Protein AF-M0MBG8-F1 (afdb_monomer)

Sequence (155 aa):
MSEAHDDPGTDGDGGGNDADTEIDAENGGGNTGDGSGVQIDMISGERMDGLTSMEKIRLILDGVHEGNIVILEEGLDPDEESKLIEVTMTEISPDEFTGIEIETYPGTEQQQNGGFFDRLFGRESRTKLTVIGPANRLETLHKDETLISTLVTRR

Foldseek 3Di:
DDDDDDDDDDDDDDDDDPPPPPPPPPPPPPPPDPQFDAAEAEDEPVNVVVDDLVRNLCVQCVQQLVFHKYKYQADDDPVSVVVSQVVQVVVDDPVRANGKDKDKAFQDPPPDPDPPVCVVVDDDRSRIMMIMHGPVFWDFPDDDNVDTDTGGDTD

Nearest PDB structures (foldseek):
  7f4q-assembly1_A  TM=4.833E-01  e=4.124E-02  Tetrahymena thermophila SB210
  7f4l-assembly2_D  TM=5.000E-01  e=5.508E-01  Tetrahymena thermophila SB210
  6ein-assembly1_A  TM=5.052E-01  e=9.595E+00  Homo sapiens
  5fza-assembly1_A  TM=3.172E-01  e=5.276E+00  Homo sapiens

Secondary structure (DSSP, 8-state):
----------------------------------S-PPPEEEE-HHHHHTS-HHHHHHHHHHHHHTT-EEEESSPPPHHHHHHHHHHHHHH-BTTTB--EEEEEEPPP-------TTTTTS-------EEEEEETTTEEEEEE-SS-EEEEE---

Organism: NCBI:txid1227455

Solvent-accessible surface area (backbone atoms only — not comparable to full-atom values): 10053 Å² total; per-residue (Å²): 141,82,84,89,82,87,82,84,90,78,92,76,92,74,79,88,76,88,72,79,74,78,72,73,81,71,87,64,85,74,83,86,64,84,90,77,76,83,53,73,48,78,44,52,44,73,65,53,72,77,40,54,67,70,55,48,40,47,61,51,50,56,42,26,65,76,63,23,35,39,33,27,44,45,48,72,54,75,69,49,46,52,46,40,53,57,52,40,68,72,63,49,34,96,89,77,29,82,38,71,42,81,49,76,45,74,38,80,80,77,87,66,96,67,59,92,66,53,79,75,57,87,72,81,79,69,51,24,39,23,40,36,26,30,49,89,34,63,44,80,75,43,79,58,95,88,44,80,42,67,48,73,66,82,130

Radius of gyration: 28.32 Å; Cα contacts (8 Å, |Δi|>4): 167; chains: 1; bounding box: 47×61×105 Å

Structure (mmCIF, N/CA/C/O backbone):
data_AF-M0MBG8-F1
#
_entry.id   AF-M0MBG8-F1
#
loop_
_atom_site.group_PDB
_atom_site.id
_atom_site.type_symbol
_atom_site.label_atom_id
_atom_site.label_alt_id
_atom_site.label_comp_id
_atom_site.label_asym_id
_atom_site.label_entity_id
_atom_site.label_seq_id
_atom_site.pdbx_PDB_ins_code
_atom_site.Cartn_x
_atom_site.Cartn_y
_atom_site.Cartn_z
_atom_site.occupancy
_atom_site.B_iso_or_equiv
_atom_site.auth_seq_id
_atom_site.auth_comp_id
_atom_site.auth_asym_id
_atom_site.auth_atom_id
_atom_site.pdbx_PDB_model_num
ATOM 1 N N . MET A 1 1 ? -10.344 -39.934 -75.230 1.00 48.88 1 MET A N 1
ATOM 2 C CA . MET A 1 1 ? -10.772 -41.349 -75.218 1.00 48.88 1 MET A CA 1
ATOM 3 C C . MET A 1 1 ? -10.151 -41.913 -73.958 1.00 48.88 1 MET A C 1
ATOM 5 O O . MET A 1 1 ? -8.934 -41.928 -73.904 1.00 48.88 1 MET A O 1
ATOM 9 N N . SER A 1 2 ? -10.848 -42.137 -72.853 1.00 56.09 2 SER A N 1
ATOM 10 C CA . SER A 1 2 ? -12.175 -42.731 -72.613 1.00 56.09 2 SER A CA 1
ATOM 11 C C . SER A 1 2 ? -12.541 -42.356 -71.162 1.00 56.09 2 SER A C 1
ATOM 13 O O . SER A 1 2 ? -11.678 -42.402 -70.294 1.00 56.09 2 SER A O 1
ATOM 15 N N . GLU A 1 3 ? -13.645 -41.648 -70.948 1.00 55.97 3 GLU A N 1
ATOM 16 C CA . GLU A 1 3 ? -14.968 -42.142 -70.516 1.00 55.97 3 GLU A CA 1
ATOM 17 C C . GLU A 1 3 ? -15.219 -41.824 -69.041 1.00 55.97 3 GLU A C 1
ATOM 19 O O . GLU A 1 3 ? -14.477 -42.220 -68.148 1.00 55.97 3 GLU A O 1
ATOM 24 N N . ALA A 1 4 ? -16.266 -41.025 -68.850 1.00 53.75 4 ALA A N 1
ATOM 25 C CA . ALA A 1 4 ? -16.851 -40.653 -67.582 1.00 53.75 4 ALA A CA 1
ATOM 26 C C . ALA A 1 4 ? -17.596 -41.847 -66.971 1.00 53.75 4 ALA A C 1
ATOM 28 O O . ALA A 1 4 ? -18.148 -42.681 -67.691 1.00 53.75 4 ALA A O 1
ATOM 29 N N . HIS A 1 5 ? -17.633 -41.894 -65.643 1.00 64.06 5 HIS A N 1
ATOM 30 C CA . HIS A 1 5 ? -18.603 -42.676 -64.888 1.00 64.06 5 HIS A CA 1
ATOM 31 C C . HIS A 1 5 ? -19.354 -41.705 -63.978 1.00 64.06 5 HIS A C 1
ATOM 33 O O . HIS A 1 5 ? -18.791 -41.188 -63.015 1.00 64.06 5 HIS A O 1
ATOM 39 N N . ASP A 1 6 ? -20.595 -41.430 -64.367 1.00 59.06 6 ASP A N 1
ATOM 40 C CA . ASP A 1 6 ? -21.666 -40.929 -63.511 1.00 59.06 6 ASP A CA 1
ATOM 41 C C . ASP A 1 6 ? -22.239 -42.112 -62.717 1.00 59.06 6 ASP A C 1
ATOM 43 O O . ASP A 1 6 ? -22.504 -43.161 -63.306 1.00 59.06 6 ASP A O 1
ATOM 47 N N . ASP A 1 7 ? -22.486 -41.930 -61.420 1.00 62.47 7 ASP A N 1
ATOM 48 C CA . ASP A 1 7 ? -23.507 -42.687 -60.682 1.00 62.47 7 ASP A CA 1
ATOM 49 C C . ASP A 1 7 ? -24.157 -41.754 -59.626 1.00 62.47 7 ASP A C 1
ATOM 51 O O . ASP A 1 7 ? -23.471 -40.868 -59.101 1.00 62.47 7 ASP A O 1
ATOM 55 N N . PRO A 1 8 ? -25.480 -41.861 -59.374 1.00 56.06 8 PRO A N 1
ATOM 56 C CA . PRO A 1 8 ? -26.322 -40.783 -58.869 1.00 56.06 8 PRO A CA 1
ATOM 57 C C . PRO A 1 8 ? -26.451 -40.735 -57.342 1.00 56.06 8 PRO A C 1
ATOM 59 O O . PRO A 1 8 ? -26.074 -41.643 -56.606 1.00 56.06 8 PRO A O 1
ATOM 62 N N . GLY A 1 9 ? -27.025 -39.617 -56.894 1.00 45.31 9 GLY A N 1
ATOM 63 C CA . GLY A 1 9 ? -27.166 -39.229 -55.501 1.00 45.31 9 GLY A CA 1
ATOM 64 C C . GLY A 1 9 ? -28.029 -40.132 -54.622 1.00 45.31 9 GLY A C 1
ATOM 65 O O . GLY A 1 9 ? -28.908 -40.869 -55.067 1.00 45.31 9 GLY A O 1
ATOM 66 N N . THR A 1 10 ? -27.794 -39.965 -53.326 1.00 59.81 10 THR A N 1
ATOM 67 C CA . THR A 1 10 ? -28.681 -40.391 -52.251 1.00 59.81 10 THR A CA 1
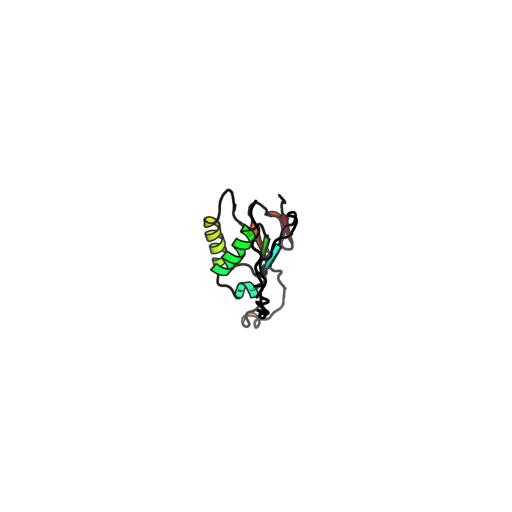ATOM 68 C C . THR A 1 10 ? -28.958 -39.188 -51.361 1.00 59.81 10 THR A C 1
ATOM 70 O O . THR A 1 10 ? -28.047 -38.671 -50.711 1.00 59.81 10 THR A O 1
ATOM 73 N N . ASP A 1 11 ? -30.217 -38.761 -51.352 1.00 51.94 11 ASP A N 1
ATOM 74 C CA . ASP A 1 11 ? -30.777 -37.844 -50.369 1.00 51.94 11 ASP A CA 1
ATOM 75 C C . ASP A 1 11 ? -30.791 -38.517 -48.989 1.00 51.94 11 ASP A C 1
ATOM 77 O O . ASP A 1 11 ? -31.273 -39.641 -48.832 1.00 51.94 11 ASP A O 1
ATOM 81 N N . GLY A 1 12 ? -30.263 -37.813 -47.991 1.00 49.53 12 GLY A N 1
ATOM 82 C CA . GLY A 1 12 ? -30.295 -38.202 -46.587 1.00 49.53 12 GLY A CA 1
ATOM 83 C C . GLY A 1 12 ? -30.650 -36.997 -45.731 1.00 49.53 12 GLY A C 1
ATOM 84 O O . GLY A 1 12 ? -29.768 -36.269 -45.287 1.00 49.53 12 GLY A O 1
ATOM 85 N N . ASP A 1 13 ? -31.954 -36.796 -45.543 1.00 49.44 13 ASP A N 1
ATOM 86 C CA . ASP A 1 13 ? -32.532 -36.015 -44.449 1.00 49.44 13 ASP A CA 1
ATOM 87 C C . ASP A 1 13 ? -32.107 -36.634 -43.109 1.00 49.44 13 ASP A C 1
ATOM 89 O O . ASP A 1 13 ? -32.134 -37.856 -42.934 1.00 49.44 13 ASP A O 1
ATOM 93 N N . GLY A 1 14 ? -31.674 -35.793 -42.177 1.00 49.19 14 GLY A N 1
ATOM 94 C CA . GLY A 1 14 ? -31.069 -36.240 -40.935 1.00 49.19 14 GLY A CA 1
ATOM 95 C C . GLY A 1 14 ? -30.782 -35.094 -39.983 1.00 49.19 14 GLY A C 1
ATOM 96 O O . GLY A 1 14 ? -29.631 -34.711 -39.831 1.00 49.19 14 GLY A O 1
ATOM 97 N N . GLY A 1 15 ? -31.849 -34.584 -39.364 1.00 40.31 15 GLY A N 1
ATOM 98 C CA . GLY A 1 15 ? -31.945 -34.423 -37.908 1.00 40.31 15 GLY A CA 1
ATOM 99 C C . GLY A 1 15 ? -30.904 -33.539 -37.223 1.00 40.31 15 GLY A C 1
ATOM 100 O O . GLY A 1 15 ? -29.722 -33.859 -37.161 1.00 40.31 15 GLY A O 1
ATOM 101 N N . GLY A 1 16 ? -31.399 -32.449 -36.637 1.00 45.91 16 GLY A N 1
ATOM 102 C CA . GLY A 1 16 ? -30.607 -31.462 -35.925 1.00 45.91 16 GLY A CA 1
ATOM 103 C C . GLY A 1 16 ? -29.776 -32.021 -34.779 1.00 45.91 16 GLY A C 1
ATOM 104 O O . GLY A 1 16 ? -30.098 -33.041 -34.182 1.00 45.91 16 GLY A O 1
ATOM 105 N N . ASN A 1 17 ? -28.739 -31.260 -34.458 1.00 52.66 17 ASN A N 1
ATOM 106 C CA . ASN A 1 17 ? -28.213 -31.157 -33.115 1.00 52.66 17 ASN A CA 1
ATOM 107 C C . ASN A 1 17 ? -28.026 -29.663 -32.882 1.00 52.66 17 ASN A C 1
ATOM 109 O O . ASN A 1 17 ? -27.076 -29.061 -33.388 1.00 52.66 17 ASN A O 1
ATOM 113 N N . ASP A 1 18 ? -28.989 -29.085 -32.168 1.00 54.72 18 ASP A N 1
ATOM 114 C CA . ASP A 1 18 ? -28.819 -27.850 -31.421 1.00 54.72 18 ASP A CA 1
ATOM 115 C C . ASP A 1 18 ? -27.676 -28.109 -30.434 1.00 54.72 18 ASP A C 1
ATOM 117 O O . ASP A 1 18 ? -27.859 -28.637 -29.341 1.00 54.72 18 ASP A O 1
ATOM 121 N N . ALA A 1 19 ? -26.451 -27.871 -30.898 1.00 53.44 19 ALA A N 1
ATOM 122 C CA . ALA A 1 19 ? -25.290 -27.821 -30.040 1.00 53.44 19 ALA A CA 1
ATOM 123 C C . ALA A 1 19 ? -25.351 -26.467 -29.345 1.00 53.44 19 ALA A C 1
ATOM 125 O O . ALA A 1 19 ? -24.863 -25.459 -29.864 1.00 53.44 19 ALA A O 1
ATOM 126 N N . ASP A 1 20 ? -26.022 -26.487 -28.196 1.00 47.84 20 ASP A N 1
ATOM 127 C CA . ASP A 1 20 ? -25.866 -25.542 -27.105 1.00 47.84 20 ASP A CA 1
ATOM 128 C C . ASP A 1 20 ? -24.382 -25.198 -26.976 1.00 47.84 20 ASP A C 1
ATOM 130 O O . ASP A 1 20 ? -23.574 -25.937 -26.415 1.00 47.84 20 ASP A O 1
ATOM 134 N N . THR A 1 21 ? -24.002 -24.076 -27.581 1.00 50.84 21 THR A N 1
ATOM 135 C CA . THR A 1 21 ? -22.739 -23.438 -27.261 1.00 50.84 21 THR A CA 1
ATOM 136 C C . THR A 1 21 ? -23.029 -22.702 -25.969 1.00 50.84 21 THR A C 1
ATOM 138 O O . THR A 1 21 ? -23.501 -21.564 -25.983 1.00 50.84 21 THR A O 1
ATOM 141 N N . GLU A 1 22 ? -22.836 -23.401 -24.851 1.00 46.66 22 GLU A N 1
ATOM 142 C CA . GLU A 1 22 ? -22.583 -22.762 -23.568 1.00 46.66 22 GLU A CA 1
ATOM 143 C C . GLU A 1 22 ? -21.369 -21.858 -23.791 1.00 46.66 22 GLU A C 1
ATOM 145 O O . GLU A 1 22 ? -20.221 -22.294 -23.825 1.00 46.66 22 GLU A O 1
ATOM 150 N N . ILE A 1 23 ? -21.645 -20.589 -24.089 1.00 55.38 23 ILE A N 1
ATOM 151 C CA . ILE A 1 23 ? -20.644 -19.540 -24.023 1.00 55.38 23 ILE A CA 1
ATOM 152 C C . ILE A 1 23 ? -20.398 -19.382 -22.533 1.00 55.38 23 ILE A C 1
ATOM 154 O O . ILE A 1 23 ? -21.144 -18.689 -21.836 1.00 55.38 23 ILE A O 1
ATOM 158 N N . ASP A 1 24 ? -19.382 -20.096 -22.057 1.00 47.09 24 ASP A N 1
ATOM 159 C CA . ASP A 1 24 ? -18.724 -19.805 -20.802 1.00 47.09 24 ASP A CA 1
ATOM 160 C C . ASP A 1 24 ? -18.484 -18.299 -20.774 1.00 47.09 24 ASP A C 1
ATOM 162 O O . ASP A 1 24 ? -17.789 -17.734 -21.624 1.00 47.09 24 ASP A O 1
ATOM 166 N N . ALA A 1 25 ? -19.141 -17.631 -19.829 1.00 52.75 25 ALA A N 1
ATOM 167 C CA . ALA A 1 25 ? -18.852 -16.255 -19.496 1.00 52.75 25 ALA A CA 1
ATOM 168 C C . ALA A 1 25 ? -17.442 -16.232 -18.901 1.00 52.75 25 ALA A C 1
ATOM 170 O O . ALA A 1 25 ? -17.257 -16.236 -17.684 1.00 52.75 25 ALA A O 1
ATOM 171 N N . GLU A 1 26 ? -16.440 -16.244 -19.777 1.00 45.84 26 GLU A N 1
ATOM 172 C CA . GLU A 1 26 ? -15.100 -15.805 -19.459 1.00 45.84 26 GLU A CA 1
ATOM 173 C C . GLU A 1 26 ? -15.247 -14.367 -18.971 1.00 45.84 26 GLU A C 1
ATOM 175 O O . GLU A 1 26 ? -15.405 -13.421 -19.743 1.00 45.84 26 GLU A O 1
ATOM 180 N N . ASN A 1 27 ? -15.236 -14.206 -17.650 1.00 53.91 27 ASN A N 1
ATOM 181 C CA . ASN A 1 27 ? -15.079 -12.928 -16.979 1.00 53.91 27 ASN A CA 1
ATOM 182 C C . ASN A 1 27 ? -13.616 -12.482 -17.151 1.00 53.91 27 ASN A C 1
ATOM 184 O O . ASN A 1 27 ? -12.867 -12.311 -16.195 1.00 53.91 27 ASN A O 1
ATOM 188 N N . GLY A 1 28 ? -13.187 -12.394 -18.409 1.00 45.50 28 GLY A N 1
ATOM 189 C CA . GLY A 1 28 ? -11.991 -11.715 -18.841 1.00 45.50 28 GLY A CA 1
ATOM 190 C C . GLY A 1 28 ? -12.397 -10.276 -19.078 1.00 45.50 28 GLY A C 1
ATOM 191 O O . GLY A 1 28 ? -12.961 -9.951 -20.122 1.00 45.50 28 GLY A O 1
ATOM 192 N N . GLY A 1 29 ? -12.124 -9.420 -18.093 1.00 44.59 29 GLY A N 1
ATOM 193 C CA . GLY A 1 29 ? -12.076 -7.976 -18.278 1.00 44.59 29 GLY A CA 1
ATOM 194 C C . GLY A 1 29 ? -10.988 -7.646 -19.295 1.00 44.59 29 GLY A C 1
ATOM 195 O O . GLY A 1 29 ? -9.878 -7.267 -18.940 1.00 44.59 29 GLY A O 1
ATOM 196 N N . GLY A 1 30 ? -11.294 -7.871 -20.572 1.00 41.81 30 GLY A N 1
ATOM 197 C CA . GLY A 1 30 ? -10.451 -7.534 -21.697 1.00 41.81 30 GLY A CA 1
ATOM 198 C C . GLY A 1 30 ? -10.300 -6.026 -21.736 1.00 41.81 30 GLY A C 1
ATOM 199 O O . GLY A 1 30 ? -11.232 -5.306 -22.089 1.00 41.81 30 GLY A O 1
ATOM 200 N N . ASN A 1 31 ? -9.115 -5.567 -21.346 1.00 56.03 31 ASN A N 1
ATOM 201 C CA . ASN A 1 31 ? -8.676 -4.189 -21.441 1.00 56.03 31 ASN A CA 1
ATOM 202 C C . ASN A 1 31 ? -8.736 -3.709 -22.902 1.00 56.03 31 ASN A C 1
ATOM 204 O O . ASN A 1 31 ? -7.799 -3.893 -23.679 1.00 56.03 31 ASN A O 1
ATOM 208 N N . THR A 1 32 ? -9.846 -3.077 -23.277 1.00 57.53 32 THR A N 1
ATOM 209 C CA . THR A 1 32 ? -9.942 -2.211 -24.456 1.00 57.53 32 THR A CA 1
ATOM 210 C C . THR A 1 32 ? -9.935 -0.755 -24.000 1.00 57.53 32 THR A C 1
ATOM 212 O O . THR A 1 32 ? -10.911 -0.031 -24.187 1.00 57.53 32 THR A O 1
ATOM 215 N N . GLY A 1 33 ? -8.847 -0.349 -23.348 1.00 51.91 33 GLY A N 1
ATOM 216 C CA . GLY A 1 33 ? -8.541 1.036 -23.015 1.00 51.91 33 GLY A CA 1
ATOM 217 C C . GLY A 1 33 ? -7.220 1.432 -23.663 1.00 51.91 33 GLY A C 1
ATOM 218 O O . GLY A 1 33 ? -6.176 0.832 -23.424 1.00 51.91 33 GLY A O 1
ATOM 219 N N . ASP A 1 34 ? -7.271 2.439 -24.516 1.00 55.59 34 ASP A N 1
ATOM 220 C CA . ASP A 1 34 ? -6.125 3.177 -25.021 1.00 55.59 34 ASP A CA 1
ATOM 221 C C . ASP A 1 34 ? -5.248 3.686 -23.858 1.00 55.59 34 ASP A C 1
ATOM 223 O O . ASP A 1 34 ? -5.617 4.593 -23.117 1.00 55.59 34 ASP A O 1
ATOM 227 N N . GLY A 1 35 ? -4.078 3.061 -23.681 1.00 56.75 35 GLY A N 1
ATOM 228 C CA . GLY A 1 35 ? -3.210 3.146 -22.496 1.00 56.75 35 GLY A CA 1
ATOM 229 C C . GLY A 1 35 ? -2.663 4.531 -22.128 1.00 56.75 35 GLY A C 1
ATOM 230 O O . GLY A 1 35 ? -1.464 4.778 -22.229 1.00 56.75 35 GLY A O 1
ATOM 231 N N . SER A 1 36 ? -3.525 5.428 -21.653 1.00 65.81 36 SER A N 1
ATOM 232 C CA . SER A 1 36 ? -3.163 6.766 -21.170 1.00 65.81 36 SER A CA 1
ATOM 233 C C . SER A 1 36 ? -3.736 7.110 -19.790 1.00 65.81 36 SER A C 1
ATOM 235 O O . SER A 1 36 ? -3.397 8.163 -19.238 1.00 65.81 36 SER A O 1
ATOM 237 N N . GLY A 1 37 ? -4.578 6.237 -19.230 1.00 70.12 37 GLY A N 1
ATOM 238 C CA . GLY A 1 37 ? -5.193 6.408 -17.917 1.00 70.12 37 GLY A CA 1
ATOM 239 C C . GLY A 1 37 ? -4.352 5.830 -16.781 1.00 70.12 37 GLY A C 1
ATOM 240 O O . GLY A 1 37 ? -3.588 4.888 -16.968 1.00 70.12 37 GLY A O 1
ATOM 241 N N . VAL A 1 38 ? -4.518 6.408 -15.594 1.00 80.31 38 VAL A N 1
ATOM 242 C CA . VAL A 1 38 ? -4.116 5.793 -14.327 1.00 80.31 38 VAL A CA 1
ATOM 243 C C . VAL A 1 38 ? -5.364 5.139 -13.759 1.00 80.31 38 VAL A C 1
ATOM 245 O O . VAL A 1 38 ? -6.369 5.826 -13.568 1.00 80.31 38 VAL A O 1
ATOM 248 N N . GLN A 1 39 ? -5.309 3.836 -13.509 1.00 87.25 39 GLN A N 1
ATOM 249 C CA . GLN A 1 39 ? -6.389 3.135 -12.832 1.00 87.25 39 GLN A CA 1
ATOM 250 C C . GLN A 1 39 ? -6.231 3.276 -11.317 1.00 87.25 39 GLN A C 1
ATOM 252 O O . GLN A 1 39 ? -5.123 3.210 -10.779 1.00 87.25 39 GLN A O 1
ATOM 257 N N . ILE A 1 40 ? -7.358 3.505 -10.647 1.00 90.50 40 ILE A N 1
ATOM 258 C CA . ILE A 1 40 ? -7.444 3.615 -9.196 1.00 90.50 40 ILE A CA 1
ATOM 259 C C . ILE A 1 40 ? -8.511 2.634 -8.727 1.00 90.50 40 ILE A C 1
ATOM 261 O O . ILE A 1 40 ? -9.679 2.775 -9.094 1.00 90.50 40 ILE A O 1
ATOM 265 N N . ASP A 1 41 ? -8.106 1.689 -7.891 1.00 93.12 41 ASP A N 1
ATOM 266 C CA . ASP A 1 41 ? -8.978 0.700 -7.279 1.00 93.12 41 ASP A CA 1
ATOM 267 C C . ASP A 1 41 ? -9.203 1.076 -5.816 1.00 93.12 41 ASP A C 1
ATOM 269 O O . ASP A 1 41 ? -8.260 1.194 -5.036 1.00 93.12 41 ASP A O 1
ATOM 273 N N . MET A 1 42 ? -10.462 1.275 -5.431 1.00 93.81 42 MET A N 1
ATOM 274 C CA . MET A 1 42 ? -10.842 1.588 -4.055 1.00 93.81 42 MET A CA 1
ATOM 275 C C . MET A 1 42 ? -11.508 0.371 -3.416 1.00 93.81 42 MET A C 1
ATOM 277 O O . MET A 1 42 ? -12.489 -0.161 -3.938 1.00 93.81 42 MET A O 1
ATOM 281 N N . ILE A 1 43 ? -10.960 -0.085 -2.293 1.00 94.06 43 ILE A N 1
ATOM 282 C CA . ILE A 1 43 ? -11.365 -1.302 -1.601 1.00 94.06 43 ILE A CA 1
ATOM 283 C C . ILE A 1 43 ? -11.960 -0.928 -0.248 1.00 94.06 43 ILE A C 1
ATOM 285 O O . ILE A 1 43 ? -11.298 -0.346 0.612 1.00 94.06 43 ILE A O 1
ATOM 289 N N . SER A 1 44 ? -13.221 -1.305 -0.059 1.00 92.50 44 SER A N 1
ATOM 290 C CA . SER A 1 44 ? -13.955 -1.080 1.183 1.00 92.50 44 SER A CA 1
ATOM 291 C C . SER A 1 44 ? -13.433 -1.925 2.343 1.00 92.50 44 SER A C 1
ATOM 293 O O . SER A 1 44 ? -13.042 -3.076 2.123 1.00 92.50 44 SER A O 1
ATOM 295 N N . GLY A 1 45 ? -13.572 -1.424 3.573 1.00 91.00 45 GLY A N 1
ATOM 296 C CA . GLY A 1 45 ? -13.245 -2.177 4.792 1.00 91.00 45 GLY A CA 1
ATOM 297 C C . GLY A 1 45 ? -13.973 -3.525 4.880 1.00 91.00 45 GLY A C 1
ATOM 298 O O . GLY A 1 45 ? -13.338 -4.545 5.105 1.00 91.00 45 GLY A O 1
ATOM 299 N N . GLU A 1 46 ? -15.267 -3.578 4.537 1.00 91.69 46 GLU A N 1
ATOM 300 C CA . GLU A 1 46 ? -16.057 -4.828 4.530 1.00 91.69 46 GLU A CA 1
ATOM 301 C C . GLU A 1 46 ? -15.443 -5.917 3.635 1.00 91.69 46 GLU A C 1
ATOM 303 O O . GLU A 1 46 ? -15.408 -7.096 3.993 1.00 91.69 46 GLU A O 1
ATOM 308 N N . ARG A 1 47 ? -14.917 -5.522 2.469 1.00 94.00 47 ARG A N 1
ATOM 309 C CA . ARG A 1 47 ? -14.229 -6.444 1.559 1.00 94.00 47 ARG A CA 1
ATOM 310 C C . ARG A 1 47 ? -12.912 -6.931 2.154 1.00 94.00 47 ARG A C 1
ATOM 312 O O . ARG A 1 47 ? -12.595 -8.101 1.983 1.00 94.00 47 ARG A O 1
ATOM 319 N N . MET A 1 48 ? -12.165 -6.060 2.830 1.00 94.88 48 MET A N 1
ATOM 320 C CA . MET A 1 48 ? -10.907 -6.428 3.484 1.00 94.88 48 MET A CA 1
ATOM 321 C C . MET A 1 48 ? -11.141 -7.352 4.681 1.00 94.88 48 MET A C 1
ATOM 323 O O . MET A 1 48 ? -10.418 -8.331 4.834 1.00 94.88 48 MET A O 1
ATOM 327 N N . ASP A 1 49 ? -12.175 -7.103 5.483 1.00 92.38 49 ASP A N 1
ATOM 328 C CA . ASP A 1 49 ? -12.540 -7.913 6.653 1.00 92.38 49 ASP A CA 1
ATOM 329 C C . ASP A 1 49 ? -12.905 -9.359 6.298 1.00 92.38 49 ASP A C 1
ATOM 331 O O . ASP A 1 49 ? -12.726 -10.273 7.104 1.00 92.38 49 ASP A O 1
ATOM 335 N N . GLY A 1 50 ? -13.407 -9.581 5.081 1.00 94.06 50 GLY A N 1
ATOM 336 C CA . GLY A 1 50 ? -13.707 -10.913 4.559 1.00 94.06 50 GLY A CA 1
ATOM 337 C C . GLY A 1 50 ? -12.478 -11.727 4.138 1.00 94.06 50 GLY A C 1
ATOM 338 O O . GLY A 1 50 ? -12.634 -12.899 3.798 1.00 94.06 50 GLY A O 1
ATOM 339 N N . LEU A 1 51 ? -11.282 -11.131 4.136 1.00 96.50 51 LEU A N 1
ATOM 340 C CA . LEU A 1 51 ? -10.048 -11.743 3.647 1.00 96.50 51 LEU A CA 1
ATOM 341 C C . LEU A 1 51 ? -9.101 -12.086 4.797 1.00 96.50 51 LEU A C 1
ATOM 343 O O . LEU A 1 51 ? -8.941 -11.339 5.763 1.00 96.50 51 LEU A O 1
ATOM 347 N N . THR A 1 52 ? -8.395 -13.205 4.661 1.00 97.38 52 THR A N 1
ATOM 348 C CA . THR A 1 52 ? -7.225 -13.481 5.498 1.00 97.38 52 THR A CA 1
ATOM 349 C C . THR A 1 52 ? -6.106 -12.484 5.195 1.00 97.38 52 THR A C 1
ATOM 351 O O . THR A 1 52 ? -6.022 -11.940 4.093 1.00 97.38 52 THR A O 1
ATOM 354 N N . SER A 1 53 ? -5.173 -12.298 6.133 1.00 96.19 53 SER A N 1
ATOM 355 C CA . SER A 1 53 ? -4.051 -11.368 5.952 1.00 96.19 53 SER A CA 1
ATOM 356 C C . SER A 1 53 ? -3.268 -11.623 4.658 1.00 96.19 53 SER A C 1
ATOM 358 O O . SER A 1 53 ? -2.959 -10.686 3.933 1.00 96.19 53 SER A O 1
ATOM 360 N N . MET A 1 54 ? -3.009 -12.885 4.292 1.00 96.94 54 MET A N 1
ATOM 361 C CA . MET A 1 54 ? -2.313 -13.193 3.032 1.00 96.94 54 MET A CA 1
ATOM 362 C C . MET A 1 54 ? -3.150 -12.905 1.781 1.00 96.94 54 MET A C 1
ATOM 364 O O . MET A 1 54 ? -2.582 -12.558 0.749 1.00 96.94 54 MET A O 1
ATOM 368 N N . GLU A 1 55 ? -4.473 -13.051 1.842 1.00 97.94 55 GLU A N 1
ATOM 369 C CA . GLU A 1 55 ? -5.353 -12.685 0.727 1.00 97.94 55 GLU A CA 1
ATOM 370 C C . GLU A 1 55 ? -5.414 -11.168 0.546 1.00 97.94 55 GLU A C 1
ATOM 372 O O . GLU A 1 55 ? -5.349 -10.703 -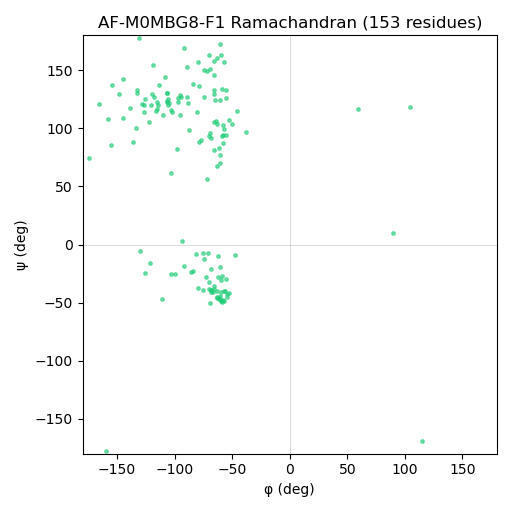0.589 1.00 97.94 55 GLU A O 1
ATOM 377 N N . LYS A 1 56 ? -5.434 -10.398 1.644 1.00 97.75 56 LYS A N 1
ATOM 378 C CA . LYS A 1 56 ? -5.291 -8.935 1.603 1.00 97.75 56 LYS A CA 1
ATOM 379 C C . LYS A 1 56 ? -3.982 -8.521 0.929 1.00 97.75 56 LYS A C 1
ATOM 381 O O . LYS A 1 56 ? -4.001 -7.683 0.034 1.00 97.75 56 LYS A O 1
ATOM 386 N N . ILE A 1 57 ? -2.858 -9.137 1.320 1.00 97.88 57 ILE A N 1
ATOM 387 C CA . ILE A 1 57 ? -1.542 -8.819 0.744 1.00 97.88 57 ILE A CA 1
ATOM 388 C C . ILE A 1 57 ? -1.526 -9.080 -0.760 1.00 97.88 57 ILE A C 1
ATOM 390 O O . ILE A 1 57 ? -1.107 -8.211 -1.517 1.00 97.88 57 ILE A O 1
ATOM 394 N N . ARG A 1 58 ? -2.008 -10.247 -1.203 1.00 97.00 58 ARG A N 1
ATOM 395 C CA . ARG A 1 58 ? -2.055 -10.584 -2.635 1.00 97.00 58 ARG A CA 1
ATOM 396 C C . ARG A 1 58 ? -2.933 -9.624 -3.416 1.00 97.00 58 ARG A C 1
ATOM 398 O O . ARG A 1 58 ? -2.485 -9.087 -4.412 1.00 97.00 58 ARG A O 1
ATOM 405 N N . LEU A 1 59 ? -4.132 -9.340 -2.912 1.00 97.00 59 LEU A N 1
ATOM 406 C CA . LEU A 1 59 ? -5.059 -8.418 -3.560 1.00 97.00 59 LEU A CA 1
ATOM 407 C C . LEU A 1 59 ? -4.436 -7.028 -3.779 1.00 97.00 59 LEU A C 1
ATOM 409 O O . LEU A 1 59 ? -4.632 -6.427 -4.831 1.00 97.00 59 LEU A O 1
ATOM 413 N N . ILE A 1 60 ? -3.664 -6.531 -2.809 1.00 97.00 60 ILE A N 1
ATOM 414 C CA . ILE A 1 60 ? -2.928 -5.268 -2.945 1.00 97.00 60 ILE A CA 1
ATOM 415 C C . ILE A 1 60 ? -1.792 -5.406 -3.963 1.00 97.00 60 ILE A C 1
ATOM 417 O O . ILE A 1 60 ? -1.675 -4.564 -4.852 1.00 97.00 60 ILE A O 1
ATOM 421 N N . LEU A 1 61 ? -0.958 -6.444 -3.828 1.00 96.38 61 LEU A N 1
ATOM 422 C CA . LEU A 1 61 ? 0.219 -6.650 -4.673 1.00 96.38 61 LEU A CA 1
ATOM 423 C C . LEU A 1 61 ? -0.142 -6.865 -6.143 1.00 96.38 61 LEU A C 1
ATOM 425 O O . LEU A 1 61 ? 0.515 -6.285 -6.999 1.00 96.38 61 LEU A O 1
ATOM 429 N N . ASP A 1 62 ? -1.209 -7.607 -6.430 1.00 95.38 62 ASP A N 1
ATOM 430 C CA . ASP A 1 62 ? -1.687 -7.847 -7.791 1.00 95.38 62 ASP A CA 1
ATOM 431 C C . ASP A 1 62 ? -2.050 -6.517 -8.476 1.00 95.38 62 ASP A C 1
ATOM 433 O O . ASP A 1 62 ? -1.557 -6.215 -9.564 1.00 95.38 62 ASP A O 1
ATOM 437 N N . GLY A 1 63 ? -2.821 -5.655 -7.800 1.00 93.69 63 GLY A N 1
ATOM 438 C CA . GLY A 1 63 ? -3.220 -4.355 -8.349 1.00 93.69 63 GLY A CA 1
ATOM 439 C C . GLY A 1 63 ? -2.035 -3.415 -8.598 1.00 93.69 63 GLY A C 1
ATOM 440 O O . GLY A 1 63 ? -1.921 -2.809 -9.665 1.00 93.69 63 GLY A O 1
ATOM 441 N N . VAL A 1 64 ? -1.107 -3.302 -7.645 1.00 93.06 64 VAL A N 1
ATOM 442 C CA . VAL A 1 64 ? 0.066 -2.424 -7.822 1.00 93.06 64 VAL A CA 1
ATOM 443 C C . VAL A 1 64 ? 1.079 -2.990 -8.815 1.00 93.06 64 VAL A C 1
ATOM 445 O O . VAL A 1 64 ? 1.764 -2.218 -9.485 1.00 93.06 64 VAL A O 1
ATOM 448 N N . HIS A 1 65 ? 1.162 -4.311 -8.965 1.00 91.31 65 HIS A N 1
ATOM 449 C CA . HIS A 1 65 ? 2.005 -4.946 -9.974 1.00 91.31 65 HIS A CA 1
ATOM 450 C C . HIS A 1 65 ? 1.515 -4.627 -11.397 1.00 91.31 65 HIS A C 1
ATOM 452 O O . HIS A 1 65 ? 2.317 -4.380 -12.297 1.00 91.31 65 HIS A O 1
ATOM 458 N N . GLU A 1 66 ? 0.199 -4.526 -11.597 1.00 89.62 66 GLU A N 1
ATOM 459 C CA . GLU A 1 66 ? -0.413 -4.064 -12.854 1.00 89.62 66 GLU A CA 1
ATOM 460 C C . GLU A 1 66 ? -0.226 -2.557 -13.113 1.00 89.62 66 GLU A C 1
ATOM 462 O O . GLU A 1 66 ? -0.511 -2.058 -14.204 1.00 89.62 66 GLU A O 1
ATOM 467 N N . GLY A 1 67 ? 0.317 -1.824 -12.138 1.00 87.44 67 GLY A N 1
ATOM 468 C CA . GLY A 1 67 ? 0.526 -0.382 -12.211 1.00 87.44 67 GLY A CA 1
ATOM 469 C C . GLY A 1 67 ? -0.652 0.447 -11.698 1.00 87.44 67 GLY A C 1
ATOM 470 O O . GLY A 1 67 ? -0.638 1.668 -11.881 1.00 87.44 67 GLY A O 1
ATOM 471 N N . ASN A 1 68 ? -1.640 -0.181 -11.055 1.00 90.69 68 ASN A N 1
ATOM 472 C CA . ASN A 1 68 ? -2.804 0.499 -10.492 1.00 90.69 68 ASN A CA 1
ATOM 473 C C . ASN A 1 68 ? -2.455 1.146 -9.143 1.00 90.69 68 ASN A C 1
ATOM 475 O O . ASN A 1 68 ? -1.525 0.740 -8.443 1.00 90.69 68 ASN A O 1
ATOM 479 N N . ILE A 1 69 ? -3.227 2.163 -8.765 1.00 91.56 69 ILE A N 1
ATOM 480 C CA . ILE A 1 69 ? -3.204 2.729 -7.413 1.00 91.56 69 ILE A CA 1
ATOM 481 C C . ILE A 1 69 ? -4.309 2.060 -6.611 1.00 91.56 69 ILE A C 1
ATOM 483 O O . ILE A 1 69 ? -5.467 2.090 -7.014 1.00 91.56 69 ILE A O 1
ATOM 487 N N . VAL A 1 70 ? -3.964 1.506 -5.459 1.00 94.56 70 VAL A N 1
ATOM 488 C CA . VAL A 1 70 ? -4.886 0.820 -4.561 1.00 94.56 70 VAL A CA 1
ATOM 489 C C . VAL A 1 70 ? -5.173 1.711 -3.354 1.00 94.56 70 VAL A C 1
ATOM 491 O O . VAL A 1 70 ? -4.257 2.162 -2.673 1.00 94.56 70 VAL A O 1
ATOM 494 N N . ILE A 1 71 ? -6.446 1.976 -3.075 1.00 93.06 71 ILE A N 1
ATOM 495 C CA . ILE A 1 71 ? -6.900 2.755 -1.919 1.00 93.06 71 ILE A CA 1
ATOM 496 C C . ILE A 1 71 ? -7.707 1.844 -1.001 1.00 93.06 71 ILE A C 1
ATOM 498 O O . ILE A 1 71 ? -8.721 1.290 -1.410 1.00 93.06 71 ILE A O 1
ATOM 502 N N . LEU A 1 72 ? -7.287 1.726 0.252 1.00 93.69 72 LEU A N 1
ATOM 503 C CA . LEU A 1 72 ? -8.000 1.010 1.300 1.00 93.69 72 LEU A CA 1
ATOM 504 C C . LEU A 1 72 ? -8.819 2.005 2.121 1.00 93.69 72 LEU A C 1
ATOM 506 O O . LEU A 1 72 ? -8.270 2.982 2.636 1.00 93.69 72 LEU A O 1
ATOM 510 N N . GLU A 1 73 ? -10.122 1.756 2.257 1.00 89.31 73 GLU A N 1
ATOM 511 C CA . GLU A 1 73 ? -10.978 2.531 3.164 1.00 89.31 73 GLU A CA 1
ATOM 512 C C . GLU A 1 73 ? -10.579 2.323 4.627 1.00 89.31 73 GLU A C 1
ATOM 514 O O . GLU A 1 73 ? -10.571 3.260 5.422 1.00 89.31 73 GLU A O 1
ATOM 519 N N . GLU A 1 74 ? -10.208 1.091 4.963 1.00 87.25 74 GLU A N 1
ATOM 520 C CA . GLU A 1 74 ? -9.615 0.727 6.239 1.00 87.25 74 GLU A CA 1
ATOM 521 C C . GLU A 1 74 ? -8.200 0.211 5.987 1.00 87.25 74 GLU A C 1
ATOM 523 O O . GLU A 1 74 ? -8.002 -0.793 5.303 1.00 87.25 74 GLU A O 1
ATOM 528 N N . GLY A 1 75 ? -7.213 0.955 6.488 1.00 86.19 75 GLY A N 1
ATOM 529 C CA . GLY A 1 75 ? -5.805 0.595 6.371 1.00 86.19 75 GLY A CA 1
ATOM 530 C C . GLY A 1 75 ? -5.463 -0.751 7.014 1.00 86.19 75 GLY A C 1
ATOM 531 O O . GLY A 1 75 ? -6.201 -1.279 7.844 1.00 86.19 75 GLY A O 1
ATOM 532 N N . LEU A 1 76 ? -4.298 -1.280 6.646 1.00 89.88 76 LEU A N 1
ATOM 533 C CA . LEU A 1 76 ? -3.763 -2.513 7.217 1.00 89.88 76 LEU A CA 1
ATOM 534 C C . LEU A 1 76 ? -3.431 -2.333 8.703 1.00 89.88 76 LEU A C 1
ATOM 536 O O . LEU A 1 76 ? -2.995 -1.261 9.140 1.00 89.88 76 LEU A O 1
ATOM 540 N N . ASP A 1 77 ? -3.609 -3.393 9.487 1.00 90.19 77 ASP A N 1
ATOM 541 C CA . ASP A 1 77 ? -3.019 -3.432 10.820 1.00 90.19 77 ASP A CA 1
ATOM 542 C C . ASP A 1 77 ? -1.481 -3.564 10.735 1.00 90.19 77 ASP A C 1
ATOM 544 O O . ASP A 1 77 ? -0.937 -3.905 9.682 1.00 90.19 77 ASP A O 1
ATOM 548 N N . PRO A 1 78 ? -0.737 -3.274 11.819 1.00 90.56 78 PRO A N 1
ATOM 549 C CA . PRO A 1 78 ? 0.725 -3.243 11.765 1.00 90.56 78 PRO A CA 1
ATOM 550 C C . PRO A 1 78 ? 1.387 -4.565 11.349 1.00 90.56 78 PRO A C 1
ATOM 552 O O . PRO A 1 78 ? 2.466 -4.543 10.749 1.00 90.56 78 PRO A O 1
ATOM 555 N N . ASP A 1 79 ? 0.771 -5.706 11.668 1.00 94.44 79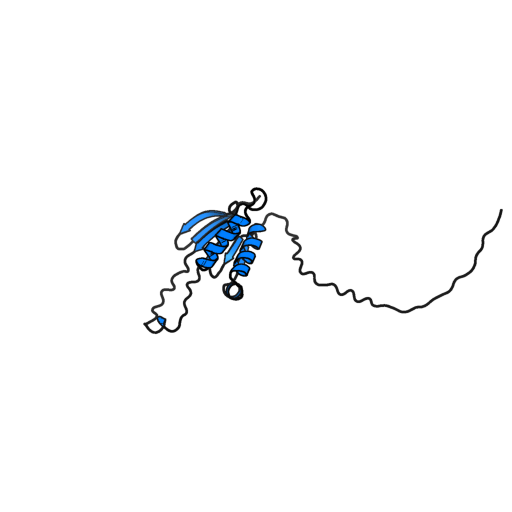 ASP A N 1
ATOM 5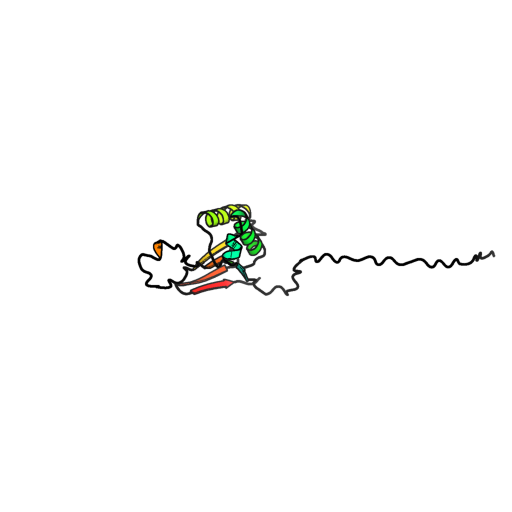56 C CA . ASP A 1 79 ? 1.311 -7.016 11.304 1.00 94.44 79 ASP A CA 1
ATOM 557 C C . ASP A 1 79 ? 1.079 -7.275 9.809 1.00 94.44 79 ASP A C 1
ATOM 559 O O . ASP A 1 79 ? 1.975 -7.759 9.111 1.00 94.44 79 ASP A O 1
ATOM 563 N N . GLU A 1 80 ? -0.088 -6.880 9.295 1.00 95.44 80 GLU A N 1
ATOM 564 C CA . GLU A 1 80 ? -0.408 -6.908 7.867 1.00 95.44 80 GLU A CA 1
ATOM 565 C C . GLU A 1 80 ? 0.490 -5.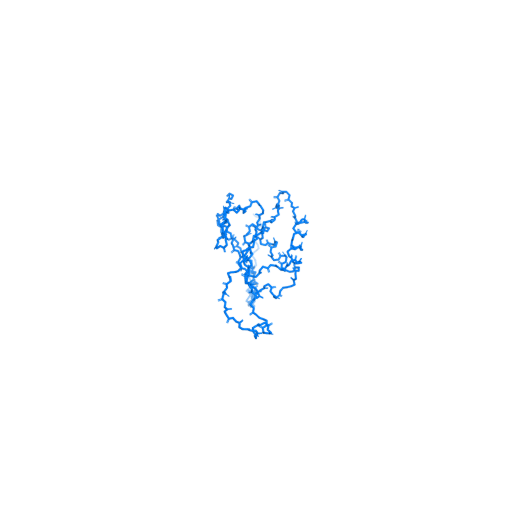974 7.050 1.00 95.44 80 GLU A C 1
ATOM 567 O O . GLU A 1 80 ? 1.048 -6.396 6.040 1.00 95.44 80 GLU A O 1
ATOM 572 N N . GLU A 1 81 ? 0.707 -4.736 7.495 1.00 93.88 81 GLU A N 1
ATOM 573 C CA . GLU A 1 81 ? 1.620 -3.797 6.833 1.00 93.88 81 GLU A CA 1
ATOM 574 C C . GLU A 1 81 ? 3.052 -4.354 6.799 1.00 93.88 81 GLU A C 1
ATOM 576 O O . GLU A 1 81 ? 3.701 -4.368 5.752 1.00 93.88 81 GLU A O 1
ATOM 581 N N . SER A 1 82 ? 3.526 -4.917 7.914 1.00 95.88 82 SER A N 1
ATOM 582 C CA . SER A 1 82 ? 4.841 -5.568 7.975 1.00 95.88 82 SER A CA 1
ATOM 583 C C . SER A 1 82 ? 4.941 -6.737 6.993 1.00 95.88 82 SER A C 1
ATOM 585 O O . SER A 1 82 ? 5.957 -6.898 6.311 1.00 95.88 82 SER A O 1
ATOM 587 N N . LYS A 1 83 ? 3.875 -7.539 6.884 1.00 97.19 83 LYS A N 1
ATOM 588 C CA . LYS A 1 83 ? 3.802 -8.653 5.936 1.00 97.19 83 LYS A CA 1
ATOM 589 C C . LYS A 1 83 ? 3.791 -8.166 4.490 1.00 97.19 83 LYS A C 1
ATOM 591 O O . LYS A 1 83 ? 4.466 -8.768 3.659 1.00 97.19 83 LYS A O 1
ATOM 596 N N . LEU A 1 84 ? 3.070 -7.086 4.190 1.00 96.88 84 LEU A N 1
ATOM 597 C CA . LEU A 1 84 ? 3.048 -6.469 2.866 1.00 96.88 84 LEU A CA 1
ATOM 598 C C . LEU A 1 84 ? 4.462 -6.073 2.435 1.00 96.88 84 LEU A C 1
ATOM 600 O O . LEU A 1 84 ? 4.889 -6.431 1.338 1.00 96.88 84 LEU A O 1
ATOM 604 N N . ILE A 1 85 ? 5.209 -5.399 3.312 1.00 95.62 85 ILE A N 1
ATOM 605 C CA . ILE A 1 85 ? 6.600 -5.009 3.050 1.00 95.62 85 ILE A CA 1
ATOM 606 C C . ILE A 1 85 ? 7.486 -6.240 2.831 1.00 95.62 85 ILE A C 1
ATOM 608 O O . ILE A 1 85 ? 8.250 -6.281 1.867 1.00 95.62 85 ILE A O 1
ATOM 612 N N . GLU A 1 86 ? 7.368 -7.261 3.682 1.00 96.88 86 GLU A N 1
ATOM 613 C CA . GLU A 1 86 ? 8.145 -8.500 3.562 1.00 96.88 86 GLU A CA 1
ATOM 614 C C . GLU A 1 86 ? 7.909 -9.195 2.215 1.00 96.88 86 GLU A C 1
ATOM 616 O O . GLU A 1 86 ? 8.866 -9.538 1.523 1.00 96.88 86 GLU A O 1
ATOM 621 N N . VAL A 1 87 ? 6.645 -9.383 1.824 1.00 96.75 87 VAL A N 1
ATOM 622 C CA . VAL A 1 87 ? 6.301 -10.051 0.561 1.00 96.75 87 VAL A CA 1
ATOM 623 C C . VAL A 1 87 ? 6.714 -9.187 -0.628 1.00 96.75 87 VAL A C 1
ATOM 625 O O . VAL A 1 87 ? 7.289 -9.707 -1.581 1.00 96.75 87 VAL A O 1
ATOM 628 N N . THR A 1 88 ? 6.547 -7.864 -0.546 1.00 95.38 88 THR A N 1
ATOM 629 C CA . THR A 1 88 ? 7.027 -6.941 -1.587 1.00 95.38 88 THR A CA 1
ATOM 630 C C . THR A 1 88 ? 8.514 -7.144 -1.855 1.00 95.38 88 THR A C 1
ATOM 632 O O . THR A 1 88 ? 8.916 -7.252 -3.008 1.00 95.38 88 THR A O 1
ATOM 635 N N . MET A 1 89 ? 9.346 -7.259 -0.813 1.00 93.75 89 MET A N 1
ATOM 636 C CA . MET A 1 89 ? 10.787 -7.482 -0.989 1.00 93.75 89 MET A CA 1
ATOM 637 C C . MET A 1 89 ? 11.111 -8.760 -1.769 1.00 93.75 89 MET A C 1
ATOM 639 O O . MET A 1 89 ? 12.162 -8.823 -2.404 1.00 93.75 89 MET A O 1
ATOM 643 N N . THR A 1 90 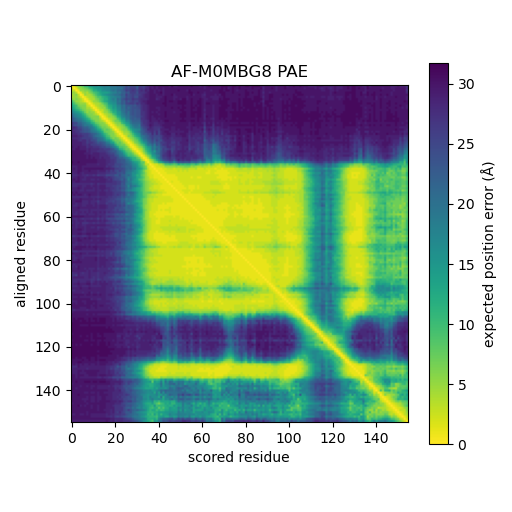? 10.234 -9.767 -1.727 1.00 94.31 90 THR A N 1
ATOM 644 C CA . THR A 1 90 ? 10.402 -11.014 -2.487 1.00 94.31 90 THR A CA 1
ATOM 645 C C . THR A 1 90 ? 9.910 -10.921 -3.931 1.00 94.31 90 THR A C 1
ATOM 647 O O . THR A 1 90 ? 10.389 -11.677 -4.770 1.00 94.31 90 THR A O 1
ATOM 650 N N . GLU A 1 91 ? 9.006 -9.985 -4.216 1.00 90.69 91 GLU A N 1
ATOM 651 C CA . GLU A 1 91 ? 8.412 -9.756 -5.540 1.00 90.69 91 GLU A CA 1
ATOM 652 C C . GLU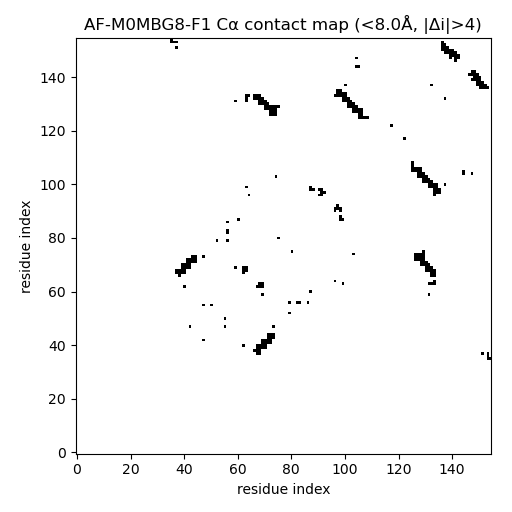 A 1 91 ? 9.200 -8.721 -6.370 1.00 90.69 91 GLU A C 1
ATOM 654 O O . GLU A 1 91 ? 9.050 -8.660 -7.588 1.00 90.69 91 GLU A O 1
ATOM 659 N N . ILE A 1 92 ? 10.046 -7.889 -5.744 1.00 90.62 92 ILE A N 1
ATOM 660 C CA . ILE A 1 92 ? 10.795 -6.841 -6.455 1.00 90.62 92 ILE A CA 1
ATOM 661 C C . ILE A 1 92 ? 11.720 -7.441 -7.525 1.00 90.62 92 ILE A C 1
ATOM 663 O O . ILE A 1 92 ? 12.632 -8.220 -7.240 1.00 90.62 92 ILE A O 1
ATOM 667 N N . SER A 1 93 ? 11.542 -6.962 -8.754 1.00 86.62 93 SER A N 1
ATOM 668 C CA . SER A 1 93 ? 12.354 -7.264 -9.930 1.00 86.62 93 SER A CA 1
ATOM 669 C C . SER A 1 93 ? 12.711 -5.952 -10.646 1.00 86.62 93 SER A C 1
ATOM 671 O O . SER A 1 93 ? 11.808 -5.154 -10.908 1.00 86.62 93 SER A O 1
ATOM 673 N N . PRO A 1 94 ? 13.990 -5.694 -10.997 1.00 75.81 94 PRO A N 1
ATOM 674 C CA . PRO A 1 94 ? 14.422 -4.422 -11.592 1.00 75.81 94 PRO A CA 1
ATOM 675 C C . PRO A 1 94 ? 13.661 -4.018 -12.860 1.00 75.81 94 PRO A C 1
ATOM 677 O O . PRO A 1 94 ? 13.521 -2.826 -13.135 1.00 75.81 94 PRO A O 1
ATOM 680 N N . ASP A 1 95 ? 13.185 -5.007 -13.617 1.00 79.75 95 ASP A N 1
ATOM 681 C CA . ASP A 1 95 ? 12.572 -4.807 -14.927 1.00 79.75 95 ASP A CA 1
ATOM 682 C C . ASP A 1 95 ? 11.033 -4.829 -14.880 1.00 79.75 95 ASP A C 1
ATOM 684 O O . ASP A 1 95 ? 10.387 -4.200 -15.720 1.00 79.75 95 ASP A O 1
ATOM 688 N N . GLU A 1 96 ? 10.442 -5.508 -13.891 1.00 82.31 96 GLU A N 1
ATOM 689 C CA . GLU A 1 96 ? 8.993 -5.760 -13.824 1.00 82.31 96 GLU A CA 1
ATOM 690 C C . GLU A 1 96 ? 8.316 -4.995 -12.682 1.00 82.31 96 GLU A C 1
ATOM 692 O O . GLU A 1 96 ? 7.323 -4.304 -12.913 1.00 82.31 96 GLU A O 1
ATOM 697 N N . PHE A 1 97 ? 8.887 -5.025 -11.473 1.00 88.75 97 PHE A N 1
ATOM 698 C CA . PHE A 1 97 ? 8.263 -4.458 -10.281 1.00 88.75 97 PHE A CA 1
ATOM 699 C C . PHE A 1 97 ? 9.293 -3.843 -9.333 1.00 88.75 97 PHE A C 1
ATOM 701 O O . PHE A 1 97 ? 10.053 -4.533 -8.661 1.00 88.75 97 PHE A O 1
ATOM 708 N N . THR A 1 98 ? 9.313 -2.514 -9.244 1.00 87.62 98 THR A N 1
ATOM 709 C CA . THR A 1 98 ? 10.303 -1.784 -8.432 1.00 87.62 98 THR A CA 1
ATOM 710 C C . THR A 1 98 ? 9.962 -1.725 -6.941 1.00 87.62 98 THR A C 1
ATOM 712 O O . THR A 1 98 ? 10.779 -1.246 -6.158 1.00 87.62 98 THR A O 1
ATOM 715 N N . GLY A 1 99 ? 8.768 -2.179 -6.551 1.00 91.81 99 GLY A N 1
ATOM 716 C CA . GLY A 1 99 ? 8.248 -2.129 -5.185 1.00 91.81 99 GLY A CA 1
ATOM 717 C C . GLY A 1 99 ? 7.027 -1.222 -5.050 1.00 91.81 99 GLY A C 1
ATOM 718 O O . GLY A 1 99 ? 6.469 -0.756 -6.047 1.00 91.81 99 GLY A O 1
ATOM 719 N N . ILE A 1 100 ? 6.638 -0.957 -3.803 1.00 93.56 100 ILE A N 1
ATOM 720 C CA . ILE A 1 100 ? 5.449 -0.174 -3.448 1.00 93.56 100 ILE A CA 1
ATOM 721 C C . ILE A 1 100 ? 5.804 1.087 -2.661 1.00 93.56 100 ILE A C 1
ATOM 723 O O . ILE A 1 100 ? 6.807 1.117 -1.953 1.00 93.56 100 ILE A O 1
ATOM 727 N N . GLU A 1 101 ? 4.933 2.083 -2.750 1.00 90.25 101 GLU A N 1
ATOM 728 C CA . GLU A 1 101 ? 4.856 3.238 -1.858 1.00 90.25 101 GLU A CA 1
ATOM 729 C C . GLU A 1 101 ? 3.540 3.153 -1.075 1.00 90.25 101 GLU A C 1
ATOM 731 O O . GLU A 1 101 ? 2.507 2.820 -1.662 1.00 90.25 101 GLU A O 1
ATOM 736 N N . ILE A 1 102 ? 3.573 3.438 0.231 1.00 89.44 102 ILE A N 1
ATOM 737 C CA . ILE A 1 102 ? 2.405 3.376 1.122 1.00 89.44 102 ILE A CA 1
ATOM 738 C C . ILE A 1 102 ? 2.241 4.721 1.828 1.00 89.44 102 ILE A C 1
ATOM 740 O O . ILE A 1 102 ? 3.133 5.176 2.538 1.00 89.44 102 ILE A O 1
ATOM 744 N N . GLU A 1 103 ? 1.058 5.316 1.717 1.00 84.38 103 GLU A N 1
ATOM 745 C CA . GLU A 1 103 ? 0.705 6.567 2.379 1.00 84.38 103 GLU A CA 1
ATOM 746 C C . GLU A 1 103 ? -0.609 6.424 3.144 1.00 84.38 103 GLU A C 1
ATOM 748 O O . GLU A 1 103 ? -1.655 6.138 2.571 1.00 84.38 103 GLU A O 1
ATOM 753 N N . THR A 1 104 ? -0.577 6.663 4.456 1.00 81.81 104 THR A N 1
ATOM 754 C CA . THR A 1 104 ? -1.782 6.625 5.297 1.00 81.81 104 THR A CA 1
ATOM 755 C C . THR A 1 104 ? -2.216 8.031 5.697 1.00 81.81 104 THR A C 1
ATOM 757 O O . THR A 1 104 ? -1.416 8.825 6.210 1.00 81.81 104 THR A O 1
ATOM 760 N N . TYR A 1 105 ? -3.500 8.316 5.491 1.00 74.44 105 TYR A N 1
ATOM 761 C CA . TYR A 1 105 ? -4.182 9.514 5.952 1.00 74.44 105 TYR A CA 1
ATOM 762 C C . TYR A 1 105 ? -4.886 9.235 7.292 1.00 74.44 105 TYR A C 1
ATOM 764 O O . TYR A 1 105 ? -5.630 8.253 7.408 1.00 74.44 105 TYR A O 1
ATOM 772 N N . PRO A 1 106 ? -4.667 10.061 8.332 1.00 67.38 106 PRO A N 1
ATOM 773 C CA . PRO A 1 106 ? -5.404 9.921 9.577 1.00 67.38 106 PRO A CA 1
ATOM 774 C C . PRO A 1 106 ? -6.887 10.212 9.324 1.00 67.38 106 PRO A C 1
ATOM 776 O O . PRO A 1 106 ? -7.236 11.279 8.830 1.00 67.38 106 PRO A O 1
ATOM 779 N N . GLY A 1 107 ? -7.770 9.275 9.675 1.00 61.06 107 GLY A N 1
ATOM 780 C CA . GLY A 1 107 ? -9.210 9.528 9.632 1.00 61.06 107 GLY A CA 1
ATOM 781 C C . GLY A 1 107 ? -9.554 10.761 10.473 1.00 61.06 107 GLY A C 1
ATOM 782 O O . GLY A 1 107 ? -9.061 10.891 11.597 1.00 61.06 107 GLY A O 1
ATOM 783 N N . THR A 1 108 ? -10.361 11.675 9.926 1.00 49.00 108 THR A N 1
ATOM 784 C CA . THR A 1 108 ? -10.766 12.904 10.620 1.00 49.00 108 THR A CA 1
ATOM 785 C C . THR A 1 108 ? -11.401 12.549 11.958 1.00 49.00 108 THR A C 1
ATOM 787 O O . THR A 1 108 ? -12.351 11.765 11.992 1.00 49.00 108 THR A O 1
ATOM 790 N N . GLU A 1 109 ? -10.903 13.131 13.051 1.00 46.59 109 GLU A N 1
ATOM 791 C CA . GLU A 1 109 ? -11.577 13.069 14.344 1.00 46.59 109 GLU A CA 1
ATOM 792 C C . GLU A 1 109 ? -12.982 13.657 14.181 1.00 46.59 109 GLU A C 1
ATOM 794 O O . GLU A 1 109 ? -13.169 14.874 14.145 1.00 46.59 109 GLU A O 1
ATOM 799 N N . GLN A 1 110 ? -14.004 12.806 14.104 1.00 42.31 110 GLN A N 1
ATOM 800 C CA . GLN A 1 110 ? -15.323 13.249 14.507 1.00 42.31 110 GLN A CA 1
ATOM 801 C C . GLN A 1 110 ? -15.257 13.423 16.018 1.00 42.31 110 GLN A C 1
ATOM 803 O O . GLN A 1 110 ? -15.345 12.486 16.803 1.00 42.31 110 GLN A O 1
ATOM 808 N N . GLN A 1 111 ? -15.014 14.667 16.416 1.00 42.00 111 GLN A N 1
ATOM 809 C CA . GLN A 1 111 ? -15.082 15.133 17.785 1.00 42.00 111 GLN A CA 1
ATOM 810 C C . GLN A 1 111 ? -16.519 14.947 18.285 1.00 42.00 111 GLN A C 1
ATOM 812 O O . GLN A 1 111 ? -17.340 15.859 18.220 1.00 42.00 111 GLN A O 1
ATOM 817 N N . GLN A 1 112 ? -16.850 13.740 18.737 1.00 39.16 112 GLN A N 1
ATOM 818 C CA . GLN A 1 112 ? -18.139 13.447 19.340 1.00 39.16 112 GLN A CA 1
ATOM 819 C C . GLN A 1 112 ? -17.960 13.303 20.843 1.00 39.16 112 GLN A C 1
ATOM 821 O O . GLN A 1 112 ? -17.200 12.485 21.356 1.00 39.16 112 GLN A O 1
ATOM 826 N N . ASN A 1 113 ? -18.670 14.176 21.549 1.00 44.88 113 ASN A N 1
ATOM 827 C CA . ASN A 1 113 ? -18.852 14.196 22.990 1.00 44.88 113 ASN A CA 1
ATOM 828 C C . ASN A 1 113 ? -19.589 12.924 23.467 1.00 44.88 113 ASN A C 1
ATOM 830 O O . ASN A 1 113 ? -20.737 12.998 23.903 1.00 44.88 113 ASN A O 1
ATOM 834 N N . GLY A 1 114 ? -18.951 11.759 23.366 1.00 43.50 114 GLY A N 1
ATOM 835 C CA . GLY A 1 114 ? -19.484 10.464 23.781 1.00 43.50 114 GLY A CA 1
ATOM 836 C C . GLY A 1 114 ? -19.019 10.117 25.190 1.00 43.50 114 GLY A C 1
ATOM 837 O O . GLY A 1 114 ? -17.832 9.917 25.443 1.00 43.50 114 GLY A O 1
ATOM 838 N N . GLY A 1 115 ? -19.948 10.110 26.148 1.00 52.50 115 GLY A N 1
ATOM 839 C CA . GLY A 1 115 ? -19.668 9.807 27.551 1.00 52.50 115 GLY A CA 1
ATOM 840 C C . GLY A 1 115 ? -19.086 8.406 27.775 1.00 52.50 115 GLY A C 1
ATOM 841 O O . GLY A 1 115 ? -19.062 7.560 26.889 1.00 52.50 115 GLY A O 1
ATOM 842 N N . PHE A 1 116 ? -18.677 8.141 29.017 1.00 60.16 116 PHE A N 1
ATOM 843 C CA . PHE A 1 116 ? -18.025 6.917 29.520 1.00 60.16 116 PHE A CA 1
ATOM 844 C C . PHE A 1 116 ? -18.667 5.561 29.121 1.00 60.16 116 PHE A C 1
ATOM 846 O O . PHE A 1 116 ? -18.055 4.523 29.358 1.00 60.16 116 PHE A O 1
ATOM 853 N N . PHE A 1 117 ? -19.859 5.557 28.513 1.00 56.41 117 PHE A N 1
ATOM 854 C CA . PHE A 1 117 ? -20.555 4.381 27.980 1.00 56.41 117 PHE A CA 1
ATOM 855 C C . PHE A 1 117 ? -20.157 3.995 26.539 1.00 56.41 117 PHE A C 1
ATOM 857 O O . PHE A 1 117 ? -20.234 2.811 26.216 1.00 56.41 117 PHE A O 1
ATOM 864 N N . ASP A 1 118 ? -19.647 4.920 25.715 1.00 55.91 118 ASP A N 1
ATOM 865 C CA . ASP A 1 118 ? -19.175 4.624 24.341 1.00 55.91 118 ASP A CA 1
ATOM 866 C C . ASP A 1 118 ? -17.915 3.749 24.324 1.00 55.91 118 ASP A C 1
ATOM 868 O O . ASP A 1 118 ? -17.622 3.040 23.368 1.00 55.91 118 ASP A O 1
ATOM 872 N N . ARG A 1 119 ? -17.170 3.731 25.434 1.00 59.94 119 ARG A N 1
ATOM 873 C CA . ARG A 1 119 ? -15.955 2.920 25.579 1.00 59.94 119 ARG A CA 1
ATOM 874 C C . ARG A 1 119 ? -16.222 1.427 25.781 1.00 59.94 119 ARG A C 1
ATOM 876 O O . ARG A 1 119 ? -15.280 0.644 25.708 1.00 59.94 119 ARG A O 1
ATOM 883 N N . LEU A 1 120 ? -17.470 1.039 26.061 1.00 63.09 120 LEU A N 1
ATOM 884 C CA . LEU A 1 120 ? -17.864 -0.357 26.279 1.00 63.09 120 LEU A CA 1
ATOM 885 C C . LEU A 1 120 ? -18.593 -0.960 25.066 1.00 63.09 120 LEU A C 1
ATOM 887 O O . LEU A 1 120 ? -18.532 -2.171 24.865 1.00 63.09 120 LEU A O 1
ATOM 891 N N . PHE A 1 121 ? -19.228 -0.130 24.234 1.00 57.50 121 PHE A N 1
ATOM 892 C CA . PHE A 1 121 ? -19.779 -0.523 22.936 1.00 57.50 121 PHE A CA 1
ATOM 893 C C . PHE A 1 121 ? -18.782 -0.141 21.842 1.00 57.50 121 PHE A C 1
ATOM 895 O O . PHE A 1 121 ? -18.868 0.917 21.235 1.00 57.50 121 PHE A O 1
ATOM 902 N N . GLY A 1 122 ? -17.783 -1.002 21.645 1.00 54.16 122 GLY A N 1
ATOM 903 C CA . GLY A 1 122 ? -16.658 -0.756 20.750 1.00 54.16 122 GLY A CA 1
ATOM 904 C C . GLY A 1 122 ? -17.057 -0.515 19.299 1.00 54.16 122 GLY A C 1
ATOM 905 O O . GLY A 1 122 ? -17.137 -1.468 18.533 1.00 54.16 122 GLY A O 1
ATOM 906 N N . ARG A 1 123 ? -17.224 0.754 18.927 1.00 51.91 123 ARG A N 1
ATOM 907 C CA . ARG A 1 123 ? -17.151 1.272 17.559 1.00 51.91 123 ARG A CA 1
ATOM 908 C C . ARG A 1 123 ? -16.845 2.761 17.619 1.00 51.91 123 ARG A C 1
ATOM 910 O O . ARG A 1 123 ? -17.710 3.536 17.980 1.00 51.91 123 ARG A O 1
ATOM 917 N N . GLU A 1 124 ? -15.618 3.103 17.252 1.00 44.06 124 GLU A N 1
ATOM 918 C CA . GLU A 1 124 ? -15.324 4.066 16.185 1.00 44.06 124 GLU A CA 1
ATOM 919 C C . GLU A 1 124 ? -13.921 3.699 15.687 1.00 44.06 124 GLU A C 1
ATOM 921 O O . GLU A 1 124 ? -12.896 4.173 16.192 1.00 44.06 124 GLU A O 1
ATOM 926 N N . SER A 1 125 ? -13.857 2.739 14.757 1.00 50.50 125 SER A N 1
ATOM 927 C CA . SER A 1 125 ? -12.657 2.549 13.951 1.00 50.50 125 SER A CA 1
ATOM 928 C C . SER A 1 125 ? -12.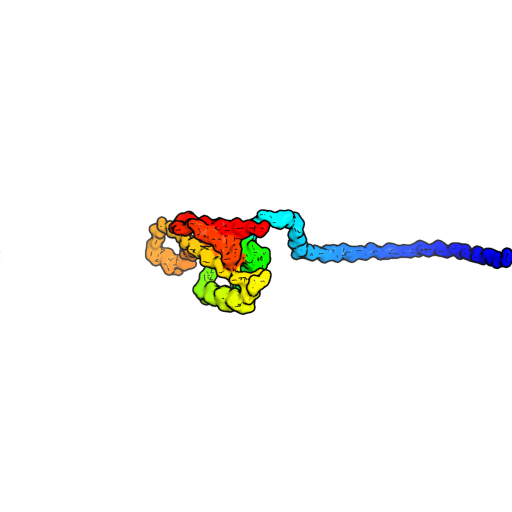496 3.829 13.142 1.00 50.50 125 SER A C 1
ATOM 930 O O . SER A 1 125 ? -13.240 4.109 12.208 1.00 50.50 125 SER A O 1
ATOM 932 N N . ARG A 1 126 ? -11.554 4.664 13.583 1.00 57.16 126 ARG A N 1
ATOM 933 C CA . ARG A 1 126 ? -11.043 5.802 12.822 1.00 57.16 126 ARG A CA 1
ATOM 934 C C . ARG A 1 126 ? -10.678 5.266 11.440 1.00 57.16 126 ARG A C 1
ATOM 936 O O . ARG A 1 126 ? -9.683 4.555 11.332 1.00 57.16 126 ARG A O 1
ATOM 943 N N . THR A 1 127 ? -11.504 5.542 10.436 1.00 60.09 127 THR A N 1
ATOM 944 C CA . THR A 1 127 ? -11.352 5.027 9.072 1.00 60.09 127 THR A CA 1
ATOM 945 C C . THR A 1 127 ? -10.112 5.694 8.481 1.00 60.09 127 THR A C 1
ATOM 947 O O . THR A 1 127 ? -10.146 6.846 8.050 1.00 60.09 127 THR A O 1
ATOM 950 N N . LYS A 1 128 ? -8.960 5.036 8.635 1.00 71.69 128 LYS A N 1
ATOM 951 C CA . LYS A 1 128 ? -7.685 5.491 8.084 1.00 71.69 128 LYS A CA 1
ATOM 952 C C . LYS A 1 128 ? -7.677 5.086 6.622 1.00 71.69 128 LYS A C 1
ATOM 954 O O . LYS A 1 128 ? -7.641 3.894 6.334 1.00 71.69 128 LYS A O 1
ATOM 959 N N . LEU A 1 129 ? -7.695 6.075 5.739 1.00 84.50 129 LEU A N 1
ATOM 960 C CA . LEU A 1 129 ? -7.519 5.827 4.316 1.00 84.50 129 LEU A CA 1
ATOM 961 C C . LEU A 1 129 ? -6.043 5.528 4.060 1.00 84.50 129 LEU A C 1
ATOM 963 O O . LEU A 1 129 ? -5.180 6.321 4.445 1.00 84.50 129 LEU A O 1
ATOM 967 N N . THR A 1 130 ? -5.754 4.414 3.400 1.00 89.00 130 THR A N 1
ATOM 968 C CA . THR A 1 130 ? -4.388 4.039 3.018 1.00 89.00 130 THR A CA 1
ATOM 969 C C . THR A 1 130 ? -4.294 3.960 1.504 1.00 89.00 130 THR A C 1
ATOM 971 O O . THR A 1 130 ? -5.085 3.281 0.864 1.00 89.00 130 THR A O 1
ATOM 974 N N . VAL A 1 131 ? -3.330 4.663 0.924 1.00 91.12 131 VAL A N 1
ATOM 975 C CA . VAL A 1 131 ? -3.036 4.682 -0.509 1.00 91.12 131 VAL A CA 1
ATOM 976 C C . VAL A 1 131 ? -1.761 3.887 -0.740 1.00 91.12 131 VAL A C 1
ATOM 978 O O . VAL A 1 131 ? -0.765 4.104 -0.056 1.00 91.12 131 VAL A O 1
ATOM 981 N N . ILE A 1 132 ? -1.793 2.968 -1.696 1.00 93.06 132 ILE A N 1
ATOM 982 C CA . ILE A 1 132 ? -0.691 2.072 -2.030 1.00 93.06 132 ILE A CA 1
ATOM 98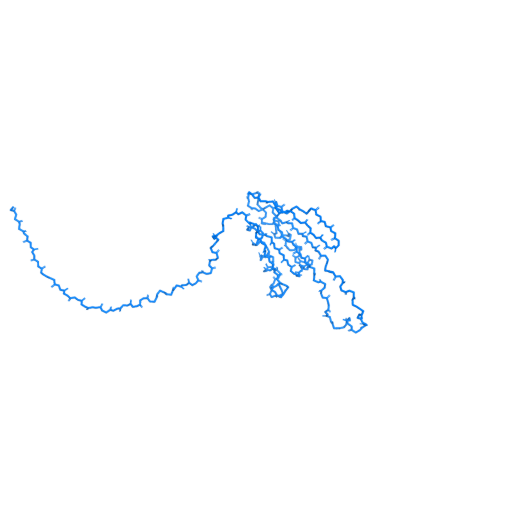3 C C . ILE A 1 132 ? -0.524 2.085 -3.544 1.00 93.06 132 ILE A C 1
ATOM 985 O O . ILE A 1 132 ? -1.497 1.960 -4.283 1.00 93.06 132 ILE A O 1
ATOM 989 N N . GLY A 1 133 ? 0.696 2.228 -4.038 1.00 92.56 133 GLY A N 1
ATOM 990 C CA . GLY A 1 133 ? 0.940 2.134 -5.475 1.00 92.56 133 GLY A CA 1
ATOM 991 C C . GLY A 1 133 ? 2.387 1.831 -5.820 1.00 92.56 133 GLY A C 1
ATOM 992 O O . GLY A 1 133 ? 3.205 1.644 -4.921 1.00 92.56 133 GLY A O 1
ATOM 993 N N . PRO A 1 134 ? 2.725 1.776 -7.116 1.00 91.12 134 PRO A N 1
ATOM 994 C CA . PRO A 1 134 ? 4.071 1.440 -7.562 1.00 91.12 134 PRO A CA 1
ATOM 995 C C . PRO A 1 134 ? 5.082 2.516 -7.143 1.00 91.12 134 PRO A C 1
ATOM 997 O O . PRO A 1 134 ? 4.874 3.707 -7.399 1.00 91.12 134 PRO A O 1
ATOM 1000 N N . ALA A 1 135 ? 6.222 2.100 -6.585 1.00 85.06 135 ALA A N 1
ATOM 1001 C CA . ALA A 1 135 ? 7.271 3.004 -6.091 1.00 85.06 135 ALA A CA 1
ATOM 1002 C C . ALA A 1 135 ? 7.873 3.923 -7.177 1.00 85.06 135 ALA A C 1
ATOM 1004 O O . ALA A 1 135 ? 8.478 4.948 -6.883 1.00 85.06 135 ALA A O 1
ATOM 1005 N N . ASN A 1 136 ? 7.712 3.579 -8.457 1.00 69.25 136 ASN A N 1
ATOM 1006 C CA . ASN A 1 136 ? 8.184 4.374 -9.592 1.00 69.25 136 ASN A CA 1
ATOM 1007 C C . ASN A 1 136 ? 7.122 5.334 -10.167 1.00 69.25 136 ASN A C 1
ATOM 1009 O O . ASN A 1 136 ? 7.385 5.971 -11.191 1.00 69.25 136 ASN A O 1
ATOM 1013 N N . ARG A 1 137 ? 5.922 5.417 -9.571 1.00 62.88 137 ARG A N 1
ATOM 1014 C CA . ARG A 1 137 ? 4.781 6.173 -10.127 1.00 62.88 137 ARG A CA 1
ATOM 1015 C C . ARG A 1 137 ? 4.162 7.204 -9.207 1.00 62.88 137 ARG A C 1
ATOM 1017 O O . ARG A 1 137 ? 3.553 8.133 -9.738 1.00 62.88 137 ARG A O 1
ATOM 1024 N N . LEU A 1 138 ? 4.296 7.047 -7.896 1.00 59.59 138 LEU A N 1
ATOM 1025 C CA . LEU A 1 138 ? 3.713 7.954 -6.917 1.00 59.59 138 LEU A CA 1
ATOM 1026 C C . LEU A 1 138 ? 4.785 8.884 -6.359 1.00 59.59 138 LEU A C 1
ATOM 1028 O O . LEU A 1 138 ? 5.702 8.443 -5.677 1.00 59.59 138 LEU A O 1
ATOM 1032 N N . GLU A 1 139 ? 4.654 10.179 -6.644 1.00 58.34 139 GLU A N 1
ATOM 1033 C CA . GLU A 1 139 ? 5.423 11.219 -5.963 1.00 58.34 139 GLU A CA 1
ATOM 1034 C C . GLU A 1 139 ? 4.469 12.028 -5.079 1.00 58.34 139 GLU A C 1
ATOM 1036 O O . GLU A 1 139 ? 3.582 12.732 -5.575 1.00 58.34 139 GLU A O 1
ATOM 1041 N N . THR A 1 140 ? 4.610 11.900 -3.758 1.00 60.12 140 THR A N 1
ATOM 1042 C CA . THR A 1 140 ? 3.834 12.687 -2.791 1.00 60.12 140 THR A CA 1
ATOM 1043 C C . THR A 1 140 ? 4.228 14.158 -2.923 1.00 60.12 140 THR A C 1
ATOM 1045 O O . THR A 1 140 ? 5.301 14.575 -2.491 1.00 60.12 140 THR A O 1
ATOM 1048 N N . LEU A 1 141 ? 3.356 14.964 -3.534 1.00 54.62 141 LEU A N 1
ATOM 1049 C CA . LEU A 1 141 ? 3.588 16.394 -3.739 1.00 54.62 141 LEU A CA 1
ATOM 1050 C C . LEU A 1 141 ? 3.307 17.207 -2.477 1.00 54.62 141 LEU A C 1
ATOM 1052 O O . LEU A 1 141 ? 3.961 18.219 -2.220 1.00 54.62 141 LEU A O 1
ATOM 1056 N N . HIS A 1 142 ? 2.278 16.815 -1.724 1.00 46.31 142 HIS A N 1
ATOM 1057 C CA . HIS A 1 142 ? 1.836 17.548 -0.547 1.00 46.31 142 HIS A CA 1
ATOM 1058 C C . HIS A 1 142 ? 1.132 16.626 0.441 1.00 46.31 142 HIS A C 1
ATOM 1060 O O . HIS A 1 142 ? 0.300 15.812 0.042 1.00 46.31 142 HIS A O 1
ATOM 1066 N N . LYS A 1 143 ? 1.439 16.790 1.728 1.00 56.03 143 LYS A N 1
ATOM 1067 C CA . LYS A 1 143 ? 0.777 16.081 2.819 1.00 56.03 143 LYS A CA 1
ATOM 1068 C C . LYS A 1 143 ? 0.536 17.044 3.972 1.00 56.03 143 LYS A C 1
ATOM 1070 O O . LYS A 1 143 ? 1.491 17.560 4.552 1.00 56.03 143 LYS A O 1
ATOM 1075 N N . ASP A 1 144 ? -0.728 17.260 4.303 1.00 57.78 144 ASP A N 1
ATOM 1076 C CA . ASP A 1 144 ? -1.153 17.913 5.537 1.00 57.78 144 ASP A CA 1
ATOM 1077 C C . ASP A 1 144 ? -2.241 17.080 6.236 1.00 57.78 144 ASP A C 1
ATOM 1079 O O . ASP A 1 144 ? -2.643 16.019 5.754 1.00 57.78 144 ASP A O 1
ATOM 1083 N N . GLU A 1 145 ? -2.695 17.523 7.411 1.00 55.41 145 GLU A N 1
ATOM 1084 C CA . GLU A 1 145 ? -3.717 16.817 8.197 1.00 55.41 145 GLU A CA 1
ATOM 1085 C C . GLU A 1 145 ? -5.071 16.708 7.476 1.00 55.41 145 GLU A C 1
ATOM 1087 O O . GLU A 1 145 ? -5.938 15.978 7.941 1.00 55.41 145 GLU A O 1
ATOM 1092 N N . THR A 1 146 ? -5.271 17.406 6.355 1.00 50.94 146 THR A N 1
ATOM 1093 C CA . THR A 1 146 ? -6.526 17.515 5.591 1.00 50.94 146 THR A CA 1
ATOM 1094 C C . THR A 1 146 ? -6.429 17.047 4.134 1.00 50.94 146 THR A C 1
ATOM 1096 O O . THR A 1 146 ? -7.462 16.816 3.505 1.00 50.94 146 THR A O 1
ATOM 1099 N N . LEU A 1 147 ? -5.219 16.894 3.588 1.00 48.22 147 LEU A N 1
ATOM 1100 C CA . LEU A 1 147 ? -4.988 16.619 2.174 1.00 48.22 147 LEU A CA 1
ATOM 1101 C C . LEU A 1 147 ? -3.737 15.755 1.958 1.00 48.22 147 LEU A C 1
ATOM 1103 O O . LEU A 1 147 ? -2.637 16.106 2.386 1.00 48.22 147 LEU A O 1
ATOM 1107 N N . ILE A 1 148 ? -3.897 14.677 1.188 1.00 59.56 148 ILE A N 1
ATOM 1108 C CA . ILE A 1 148 ? -2.791 14.012 0.491 1.00 59.56 148 ILE A CA 1
ATOM 1109 C C . ILE A 1 148 ? -2.913 14.349 -0.993 1.00 59.56 148 ILE A C 1
ATOM 1111 O O . ILE A 1 148 ? -3.944 14.099 -1.614 1.00 59.56 148 ILE A O 1
ATOM 1115 N N . SER A 1 149 ? -1.861 14.940 -1.552 1.00 60.38 149 SER A N 1
ATOM 1116 C CA . SER A 1 149 ? -1.729 15.210 -2.980 1.00 60.38 149 SER A CA 1
ATOM 1117 C C . SER A 1 149 ? -0.572 14.391 -3.528 1.00 60.38 149 SER A C 1
ATOM 1119 O O . SER A 1 149 ? 0.582 14.606 -3.151 1.00 60.38 149 SER A O 1
ATOM 1121 N N . THR A 1 150 ? -0.883 13.471 -4.433 1.00 66.56 150 THR A N 1
ATOM 1122 C CA . THR A 1 150 ? 0.095 12.595 -5.078 1.00 66.56 150 THR A CA 1
ATOM 1123 C C . THR A 1 150 ? 0.060 12.838 -6.578 1.00 66.56 150 THR A C 1
ATOM 1125 O O . THR A 1 150 ? -1.008 12.839 -7.193 1.00 66.56 150 THR A O 1
ATOM 1128 N N . LEU A 1 151 ? 1.227 13.068 -7.176 1.00 56.94 151 LEU A N 1
ATOM 1129 C CA . LEU A 1 151 ? 1.365 13.155 -8.621 1.00 56.94 151 LEU A CA 1
ATOM 1130 C C . LEU A 1 151 ? 1.639 11.772 -9.174 1.00 56.94 151 LEU A C 1
ATOM 1132 O O . LEU A 1 151 ? 2.578 11.095 -8.760 1.00 56.94 151 LEU A O 1
ATOM 1136 N N . VAL A 1 152 ? 0.818 11.384 -10.144 1.00 66.94 152 VAL A N 1
ATOM 1137 C CA . VAL A 1 152 ? 0.978 10.122 -10.850 1.00 66.94 152 VAL A CA 1
ATOM 1138 C C . VAL A 1 152 ? 1.596 10.397 -12.210 1.00 66.94 152 VAL A C 1
ATOM 1140 O O . VAL A 1 152 ? 1.002 11.073 -13.055 1.00 66.94 152 VAL A O 1
ATOM 1143 N N . THR A 1 153 ? 2.807 9.888 -12.427 1.00 57.59 153 THR A N 1
ATOM 1144 C CA . THR A 1 153 ? 3.538 10.130 -13.678 1.00 57.59 153 THR A CA 1
ATOM 1145 C C . THR A 1 153 ? 3.191 9.076 -14.732 1.00 57.59 153 THR A C 1
ATOM 1147 O O . THR A 1 153 ? 3.408 7.878 -14.536 1.00 57.59 153 THR A O 1
ATOM 1150 N N . ARG A 1 154 ? 2.687 9.527 -15.888 1.00 65.50 154 ARG A N 1
ATOM 1151 C CA . ARG A 1 154 ? 2.347 8.698 -17.062 1.00 65.50 154 ARG A CA 1
ATOM 1152 C C . ARG A 1 154 ? 3.608 8.233 -17.815 1.00 65.50 154 ARG A C 1
ATOM 1154 O O . ARG A 1 154 ? 4.620 8.927 -17.786 1.00 65.50 154 ARG A O 1
ATOM 1161 N N . ARG A 1 155 ? 3.562 7.057 -18.461 1.00 53.19 155 ARG A N 1
ATOM 1162 C CA . ARG A 1 155 ? 4.602 6.589 -19.404 1.00 53.19 155 ARG A CA 1
ATOM 1163 C C . ARG A 1 155 ? 4.362 7.148 -20.806 1.00 53.19 155 ARG A C 1
ATOM 1165 O O . ARG A 1 155 ? 3.178 7.249 -21.187 1.00 53.19 155 ARG A O 1
#

Mean predicted aligned error: 16.3 Å

pLDDT: mean 72.37, std 19.62, range [39.16, 97.94]

InterPro domains:
  IPR012017 Origin-associated protein OapB-like [PF09846] (49-152)